Protein AF-A0A426ZXL7-F1 (afdb_monomer)

Foldseek 3Di:
DDDDDDDDDDPPPDPPDDPPPPPPPDDPPPPDPDAQPEEDEDVQAVVQLVVCVVPPPPPDPDWDKDWDFDDDPSYTYTYHMDTDDDDDDVPPDDDD

Sequence (96 aa):
MGRAASREPVSRKNPNRPPRTDLMAVLQFFTPSSPIVSARLHPVVLFNICDCYVRRPDQADRVIGTLLGFVSDGVVEIKNSYAVPHNESADQVRPQ

Mean predicted aligned error: 16.26 Å

Secondary structure (DSSP, 8-state):
--------------TT------S--S------SS---EEEE-HHHHHHHHHHHHTS-TT-S---EEEEEEEETTEEEEEEEEEPP----TT-----

InterPro domains:
  IPR000555 JAB1/MPN/MOV34 metalloenzyme domain [PF01398] (38-93)
  IPR037518 MPN domain [PS50249] (39-96)

Radius of gyration: 26.86 Å; Cα contacts (8 Å, |Δi|>4): 81; chains: 1; bounding box: 64×70×41 Å

Organism: Ensete ventricosum (NCBI:txid4639)

Nearest PDB structures (foldseek):
  8ppl-assembly1_I4  TM=9.032E-01  e=9.800E-05  Homo sapiens
  8ppl-assembly1_I8  TM=8.053E-01  e=2.466E-02  Homo sapiens
  4o8x-assembly1_A  TM=8.541E-01  e=7.868E-02  Saccharomyces cerevisiae S288C
  4ocl-assembly2_D  TM=8.503E-01  e=1.107E-01  Saccharomyces cerevisiae S288C
  5w83-assembly1_A  TM=8.303E-01  e=1.454E-01  Saccharomyces cerevisiae S288C

Solvent-accessible surface area (backbone atoms only — not comparable to full-atom values): 6686 Å² total; per-residue (Å²): 140,82,81,90,77,82,79,78,80,82,77,79,77,65,90,80,65,72,77,84,82,83,79,76,85,76,78,76,70,80,74,65,97,47,73,78,78,48,76,47,74,39,69,66,30,56,51,46,53,53,52,52,58,72,70,46,59,92,90,50,93,73,80,53,65,48,80,40,66,52,75,54,97,32,32,36,43,37,64,40,56,47,79,48,96,76,81,84,61,92,80,78,74,77,85,129

pLDDT: mean 75.0, std 20.09, range [36.22, 98.38]

Structure (mmCIF, N/CA/C/O backbone):
data_AF-A0A426ZXL7-F1
#
_entry.id   AF-A0A426ZXL7-F1
#
loop_
_atom_site.group_PDB
_atom_site.id
_atom_site.type_symbol
_atom_site.label_atom_id
_atom_site.label_alt_id
_atom_site.label_comp_id
_atom_site.label_asym_id
_atom_site.label_entity_id
_atom_site.label_seq_id
_atom_site.pdbx_PDB_ins_code
_atom_site.Cartn_x
_atom_site.Cartn_y
_atom_site.Cartn_z
_atom_site.occupancy
_atom_site.B_iso_or_equiv
_atom_site.auth_seq_id
_atom_site.auth_comp_id
_atom_site.auth_asym_id
_atom_site.auth_atom_id
_atom_site.pdbx_PDB_model_num
ATOM 1 N N . MET A 1 1 ? 51.999 -53.799 21.988 1.00 42.38 1 MET A N 1
ATOM 2 C CA . MET A 1 1 ? 52.754 -52.632 21.470 1.00 42.38 1 MET A CA 1
ATOM 3 C C . MET A 1 1 ? 52.726 -52.694 19.945 1.00 42.38 1 MET A C 1
ATOM 5 O O . MET A 1 1 ? 53.041 -53.750 19.441 1.00 42.38 1 MET A O 1
ATOM 9 N N . GLY A 1 2 ? 52.351 -51.705 19.137 1.00 47.59 2 GLY A N 1
ATOM 10 C CA . GLY A 1 2 ? 51.956 -50.321 19.368 1.00 47.59 2 GLY A CA 1
ATOM 11 C C . GLY A 1 2 ? 51.444 -49.720 18.042 1.00 47.59 2 GLY A C 1
ATOM 12 O O . GLY A 1 2 ? 52.098 -49.832 17.016 1.00 47.59 2 GLY A O 1
ATOM 13 N N . ARG A 1 3 ? 50.228 -49.171 18.115 1.00 43.94 3 ARG A N 1
ATOM 14 C CA . ARG A 1 3 ? 49.489 -48.216 17.261 1.00 43.94 3 ARG A CA 1
ATOM 15 C C . ARG A 1 3 ? 50.027 -47.857 15.859 1.00 43.94 3 ARG A C 1
ATOM 17 O O . ARG A 1 3 ? 51.028 -47.163 15.724 1.00 43.94 3 ARG A O 1
ATOM 24 N N . ALA A 1 4 ? 49.216 -48.162 14.840 1.00 52.03 4 ALA A N 1
ATOM 25 C CA . ALA A 1 4 ? 49.228 -47.486 13.545 1.00 52.03 4 ALA A CA 1
ATOM 26 C C . ALA A 1 4 ? 48.753 -46.030 13.716 1.00 52.03 4 ALA A C 1
ATOM 28 O O . ALA A 1 4 ? 47.613 -45.785 14.109 1.00 52.03 4 ALA A O 1
ATOM 29 N N . ALA A 1 5 ? 49.633 -45.063 13.455 1.00 57.44 5 ALA A N 1
ATOM 30 C CA . ALA A 1 5 ? 49.287 -43.648 13.420 1.00 57.44 5 ALA A CA 1
ATOM 31 C C . ALA A 1 5 ? 48.953 -43.252 11.976 1.00 57.44 5 ALA A C 1
ATOM 33 O O . ALA A 1 5 ? 49.840 -43.116 11.133 1.00 57.44 5 ALA A 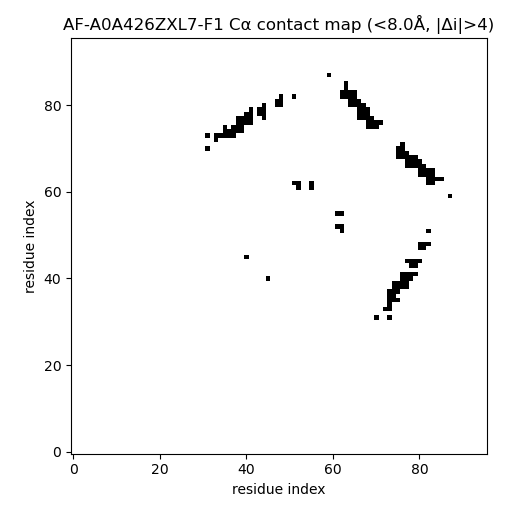O 1
ATOM 34 N N . SER A 1 6 ? 47.655 -43.098 11.715 1.00 53.06 6 SER A N 1
ATOM 35 C CA . SER A 1 6 ? 47.103 -42.458 10.522 1.00 53.06 6 SER A CA 1
ATOM 36 C C . SER A 1 6 ? 47.759 -41.087 10.323 1.00 53.06 6 SER A C 1
ATOM 38 O O . SER A 1 6 ? 47.678 -40.226 11.200 1.00 53.06 6 SER A O 1
ATOM 40 N N . ARG A 1 7 ? 48.453 -40.880 9.199 1.00 51.25 7 ARG A N 1
ATOM 41 C CA . ARG A 1 7 ? 48.922 -39.551 8.787 1.00 51.25 7 ARG A CA 1
ATOM 42 C C . ARG A 1 7 ? 47.844 -38.925 7.907 1.00 51.25 7 ARG A C 1
ATOM 44 O O . ARG A 1 7 ? 47.757 -39.229 6.723 1.00 51.25 7 ARG A O 1
ATOM 51 N N . GLU A 1 8 ? 47.037 -38.062 8.513 1.00 56.59 8 GLU A N 1
ATOM 52 C CA . GLU A 1 8 ? 46.127 -37.137 7.828 1.00 56.59 8 GLU A CA 1
ATOM 53 C C . GLU A 1 8 ? 46.900 -36.297 6.788 1.00 56.59 8 GLU A C 1
ATOM 55 O O . GLU A 1 8 ? 47.978 -35.773 7.105 1.00 56.59 8 GLU A O 1
ATOM 60 N N . PRO A 1 9 ? 46.401 -36.129 5.550 1.00 51.91 9 PRO A N 1
ATOM 61 C CA . PRO A 1 9 ? 47.056 -35.273 4.576 1.00 51.91 9 PRO A CA 1
ATOM 62 C C . PRO A 1 9 ? 46.857 -33.802 4.962 1.00 51.91 9 PRO A C 1
ATOM 64 O O . PRO A 1 9 ? 45.741 -33.285 4.986 1.00 51.91 9 PRO A O 1
ATOM 67 N N . VAL A 1 10 ? 47.960 -33.097 5.229 1.00 60.72 10 VAL A N 1
ATOM 68 C CA . VAL A 1 10 ? 47.979 -31.638 5.400 1.00 60.72 10 VAL A CA 1
ATOM 69 C C . VAL A 1 10 ? 47.469 -30.983 4.113 1.00 60.72 10 VAL A C 1
ATOM 71 O O . VAL A 1 10 ? 48.182 -30.871 3.115 1.00 60.72 10 VAL A O 1
ATOM 74 N N . SER A 1 11 ? 46.210 -30.546 4.141 1.00 59.50 11 SER A N 1
ATOM 75 C CA . SER A 1 11 ? 45.597 -29.728 3.098 1.00 59.50 11 SER A CA 1
ATOM 76 C C . SER A 1 11 ? 46.333 -28.387 3.022 1.00 59.50 11 SER A C 1
ATOM 78 O O . SER A 1 11 ? 46.069 -27.473 3.806 1.00 59.50 11 SER A O 1
ATOM 80 N N . ARG A 1 12 ? 47.283 -28.264 2.083 1.00 56.41 12 ARG A N 1
ATOM 81 C CA . ARG A 1 12 ? 47.977 -27.005 1.771 1.00 56.41 12 ARG A CA 1
ATOM 82 C C . ARG A 1 12 ? 46.940 -25.949 1.381 1.00 56.41 12 ARG A C 1
ATOM 84 O O . ARG A 1 12 ? 46.425 -25.944 0.264 1.00 56.41 12 ARG A O 1
ATOM 91 N N . LYS A 1 13 ? 46.622 -25.047 2.310 1.00 58.59 13 LYS A N 1
ATOM 92 C CA . LYS A 1 13 ? 45.765 -23.884 2.064 1.00 58.59 13 LYS A CA 1
ATOM 93 C C . LYS A 1 13 ? 46.506 -22.957 1.096 1.00 58.59 13 LYS A C 1
ATOM 95 O O . LYS A 1 13 ? 47.469 -22.306 1.482 1.00 58.59 13 LYS A O 1
ATOM 100 N N . ASN A 1 14 ? 46.096 -22.960 -0.172 1.00 60.81 14 ASN A N 1
ATOM 101 C CA . ASN A 1 14 ? 46.658 -22.078 -1.192 1.00 60.81 14 ASN A CA 1
ATOM 102 C C . ASN A 1 14 ? 46.385 -20.609 -0.792 1.00 60.81 14 ASN A C 1
ATOM 104 O O . ASN A 1 14 ? 45.209 -20.250 -0.663 1.00 60.81 14 ASN A O 1
ATOM 108 N N . PRO A 1 15 ? 47.421 -19.772 -0.584 1.00 63.88 15 PRO A N 1
ATOM 109 C CA . PRO A 1 15 ? 47.267 -18.392 -0.118 1.00 63.88 15 PRO A CA 1
ATOM 110 C C . PRO A 1 15 ? 46.590 -17.464 -1.139 1.00 63.88 15 PRO A C 1
ATOM 112 O O . PRO A 1 15 ? 46.178 -16.373 -0.769 1.00 63.88 15 PRO A O 1
ATOM 115 N N . ASN A 1 16 ? 46.414 -17.908 -2.389 1.00 63.12 16 ASN A N 1
ATOM 116 C CA . ASN A 1 16 ? 45.815 -17.114 -3.465 1.00 63.12 16 ASN A CA 1
ATOM 117 C C . ASN A 1 16 ? 44.380 -17.531 -3.822 1.00 63.12 16 ASN A C 1
ATOM 119 O O . ASN A 1 16 ? 43.915 -17.245 -4.924 1.00 63.12 16 ASN A O 1
ATOM 123 N N . ARG A 1 17 ? 43.654 -18.237 -2.942 1.00 53.91 17 ARG A N 1
ATOM 124 C CA . ARG A 1 17 ? 42.227 -18.481 -3.196 1.00 53.91 17 ARG A CA 1
ATOM 125 C C . ARG A 1 17 ? 41.479 -17.150 -2.992 1.00 53.91 17 ARG A C 1
ATOM 127 O O . ARG A 1 17 ? 41.473 -16.676 -1.855 1.00 53.91 17 ARG A O 1
ATOM 134 N N . PRO A 1 18 ? 40.853 -16.551 -4.029 1.00 61.22 18 PRO A N 1
ATOM 135 C CA . PRO A 1 18 ? 40.024 -15.369 -3.823 1.00 61.22 18 PRO A CA 1
ATOM 136 C C . PRO A 1 18 ? 38.929 -15.723 -2.808 1.00 61.22 18 PRO A C 1
ATOM 138 O O . PRO A 1 18 ? 38.462 -16.873 -2.798 1.00 61.22 18 PRO A O 1
ATOM 141 N N . PRO A 1 19 ? 38.552 -14.794 -1.913 1.00 57.84 19 PRO A N 1
ATOM 142 C CA . PRO A 1 19 ? 37.492 -15.059 -0.956 1.00 57.84 19 PRO A CA 1
ATOM 143 C C . PRO A 1 19 ? 36.260 -15.521 -1.736 1.00 57.84 19 PRO A C 1
ATOM 145 O O . PRO A 1 19 ? 35.858 -14.876 -2.700 1.00 57.84 19 PRO A O 1
ATOM 148 N N . ARG A 1 20 ? 35.676 -16.664 -1.351 1.00 56.91 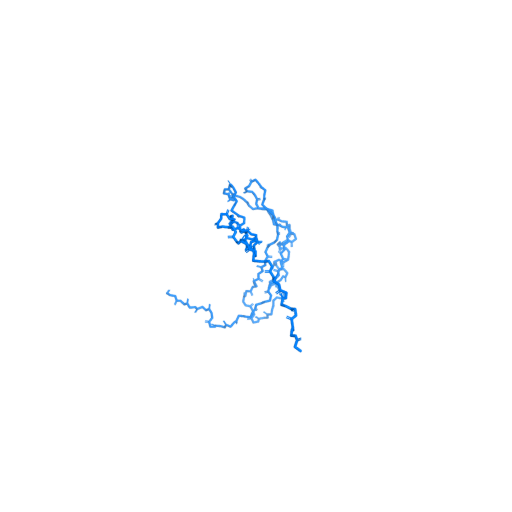20 ARG A N 1
ATOM 149 C CA . ARG A 1 20 ? 34.325 -17.021 -1.791 1.00 56.91 20 ARG A CA 1
ATOM 150 C C . ARG A 1 20 ? 33.390 -15.969 -1.203 1.00 56.91 20 ARG A C 1
ATOM 152 O O . ARG A 1 20 ? 32.933 -16.106 -0.072 1.00 56.91 20 ARG A O 1
ATOM 159 N N . THR A 1 21 ? 33.183 -14.886 -1.936 1.00 52.22 21 THR A N 1
ATOM 160 C CA . THR A 1 21 ? 32.242 -13.814 -1.620 1.00 52.22 21 THR A CA 1
ATOM 161 C C . THR A 1 21 ? 30.830 -14.266 -1.983 1.00 52.22 21 THR A C 1
ATOM 163 O O . THR A 1 21 ? 30.181 -13.658 -2.820 1.00 52.22 21 THR A O 1
ATOM 166 N N . ASP A 1 22 ? 30.365 -15.348 -1.359 1.00 53.72 22 ASP A N 1
ATOM 167 C CA . ASP A 1 22 ? 28.989 -15.860 -1.480 1.00 53.72 22 ASP A CA 1
ATOM 168 C C . ASP A 1 22 ? 28.191 -15.596 -0.192 1.00 53.72 22 ASP A C 1
ATOM 170 O O . ASP A 1 22 ? 27.420 -16.428 0.272 1.00 53.72 22 ASP A O 1
ATOM 174 N N . LEU A 1 23 ? 28.406 -14.440 0.445 1.00 49.44 23 LEU A N 1
ATOM 175 C CA . LEU A 1 23 ? 27.692 -14.060 1.676 1.00 49.44 23 LEU A CA 1
ATOM 176 C C . LEU A 1 23 ? 27.165 -12.616 1.683 1.00 49.44 23 LEU A C 1
ATOM 178 O O . LEU A 1 23 ? 26.710 -12.142 2.716 1.00 49.44 23 LEU A O 1
ATOM 182 N N . MET A 1 24 ? 27.164 -11.923 0.540 1.00 42.28 24 MET A N 1
ATOM 183 C CA . MET A 1 24 ? 26.617 -10.558 0.410 1.00 42.28 24 MET A CA 1
ATOM 184 C C . MET A 1 24 ? 25.340 -10.517 -0.449 1.00 42.28 24 MET A C 1
ATOM 186 O O . MET A 1 24 ? 25.058 -9.521 -1.105 1.00 42.28 24 MET A O 1
ATOM 190 N N . ALA A 1 25 ? 24.567 -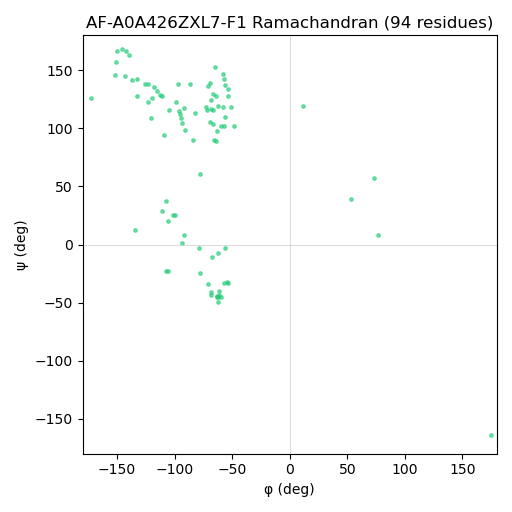11.606 -0.474 1.00 47.19 25 ALA A N 1
ATOM 191 C CA . ALA A 1 25 ? 23.302 -11.695 -1.213 1.00 47.19 25 ALA A CA 1
ATOM 192 C C . ALA A 1 25 ? 22.066 -11.497 -0.317 1.00 47.19 25 ALA A C 1
ATOM 194 O O . ALA A 1 25 ? 20.986 -11.998 -0.620 1.00 47.19 25 ALA A O 1
ATOM 195 N N . VAL A 1 26 ? 22.204 -10.786 0.803 1.00 49.09 26 VAL A N 1
ATOM 196 C CA . VAL A 1 26 ? 21.073 -10.471 1.680 1.00 49.09 26 VAL A CA 1
ATOM 197 C C . VAL A 1 26 ? 20.974 -8.953 1.769 1.00 49.09 26 VAL A C 1
ATOM 199 O O . VAL A 1 26 ? 21.834 -8.311 2.358 1.00 49.09 26 VAL A O 1
ATOM 202 N N . LEU A 1 27 ? 19.932 -8.409 1.130 1.00 46.94 27 LEU A N 1
ATOM 203 C CA . LEU A 1 27 ? 19.616 -6.981 0.958 1.00 46.94 27 LEU A CA 1
ATOM 204 C C . LEU A 1 27 ? 20.504 -6.227 -0.047 1.00 46.94 27 LEU A C 1
ATOM 206 O O . LEU A 1 27 ? 21.061 -5.173 0.253 1.00 46.94 27 LEU A O 1
ATOM 210 N N . GLN A 1 28 ? 20.547 -6.697 -1.297 1.00 51.41 28 GLN A N 1
ATOM 211 C CA . GLN A 1 28 ? 20.739 -5.760 -2.406 1.00 51.41 28 GLN A CA 1
ATOM 212 C C . GLN A 1 28 ? 19.500 -4.857 -2.461 1.00 51.41 28 GLN A C 1
ATOM 214 O O . GLN A 1 28 ? 18.500 -5.186 -3.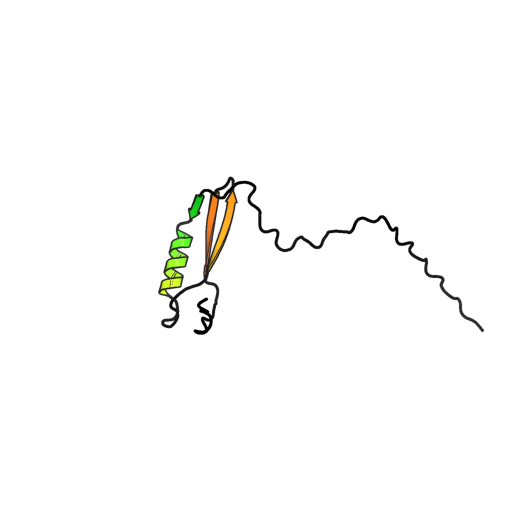098 1.00 51.41 28 GLN A O 1
ATOM 219 N N . PHE A 1 29 ? 19.538 -3.733 -1.741 1.00 55.59 29 PHE A N 1
ATOM 220 C CA . PHE A 1 29 ? 18.665 -2.608 -2.043 1.00 55.59 29 PHE A CA 1
ATOM 221 C C . PHE A 1 29 ? 18.941 -2.262 -3.501 1.00 55.59 29 PHE A C 1
ATOM 223 O O . PHE A 1 29 ? 20.053 -1.848 -3.820 1.00 55.59 29 PHE A O 1
ATOM 230 N N . PHE A 1 30 ? 17.975 -2.538 -4.379 1.00 55.03 30 PHE A N 1
ATOM 231 C CA . PHE A 1 30 ? 18.039 -2.188 -5.791 1.00 55.03 30 PHE A CA 1
ATOM 232 C C . PHE A 1 30 ? 18.449 -0.719 -5.883 1.00 55.03 30 PHE A C 1
ATOM 234 O O . PHE A 1 30 ? 17.631 0.160 -5.629 1.00 55.03 30 PHE A O 1
ATOM 241 N N . THR A 1 31 ? 19.712 -0.443 -6.199 1.00 55.94 31 THR A N 1
ATOM 242 C CA . THR A 1 31 ? 20.125 0.871 -6.672 1.00 55.94 31 THR A CA 1
ATOM 243 C C . THR A 1 31 ? 19.497 0.985 -8.050 1.00 55.94 31 THR A C 1
ATOM 245 O O . THR A 1 31 ? 19.928 0.274 -8.963 1.00 55.94 31 THR A O 1
ATOM 248 N N . PRO A 1 32 ? 18.425 1.779 -8.221 1.00 58.81 32 PRO A N 1
ATOM 249 C CA . PRO A 1 32 ? 17.816 1.878 -9.527 1.00 58.81 32 PRO A CA 1
ATOM 250 C C . PRO A 1 32 ? 18.864 2.513 -10.448 1.00 58.81 32 PRO A C 1
ATOM 252 O O . PRO A 1 32 ? 19.451 3.545 -10.126 1.00 58.81 32 PRO A O 1
ATOM 255 N N . SER A 1 33 ? 19.140 1.874 -11.585 1.00 64.25 33 SER A N 1
ATOM 256 C CA . SER A 1 33 ? 20.102 2.361 -12.586 1.00 64.25 33 SER A CA 1
ATOM 257 C C . SER A 1 33 ? 19.699 3.710 -13.196 1.00 64.25 33 SER A C 1
ATOM 259 O O . SER A 1 33 ? 20.445 4.302 -13.972 1.00 64.25 33 SER A O 1
ATOM 261 N N . SER A 1 34 ? 18.501 4.193 -12.876 1.00 65.38 34 SER A N 1
ATOM 262 C CA . SER A 1 34 ? 17.932 5.463 -13.303 1.00 65.38 34 SER A CA 1
ATOM 263 C C . SER A 1 34 ? 17.124 6.052 -12.143 1.00 65.38 34 SER A C 1
ATOM 265 O O . SER A 1 34 ? 16.524 5.284 -11.388 1.00 65.38 34 SER A O 1
ATOM 267 N N . PRO A 1 35 ? 17.096 7.385 -11.958 1.00 75.25 35 PRO A N 1
ATOM 268 C CA . PRO A 1 35 ? 16.290 7.995 -10.906 1.00 75.25 35 PRO A CA 1
ATOM 269 C C . PRO A 1 35 ? 14.827 7.570 -11.069 1.00 75.25 35 PRO A C 1
ATOM 271 O O . PRO A 1 35 ? 14.311 7.532 -12.183 1.00 75.25 35 PRO A O 1
ATOM 274 N N . ILE A 1 36 ? 14.158 7.229 -9.967 1.00 70.00 36 ILE A N 1
ATOM 275 C CA . ILE A 1 36 ? 12.711 7.008 -9.988 1.00 70.00 36 ILE A CA 1
ATOM 276 C C . ILE A 1 36 ? 12.058 8.366 -10.244 1.00 70.00 36 ILE A C 1
ATOM 278 O O . ILE A 1 36 ? 12.195 9.275 -9.428 1.00 70.00 36 ILE A O 1
ATOM 282 N N . VAL A 1 37 ? 11.361 8.506 -11.370 1.00 82.31 37 VAL A N 1
ATOM 283 C CA . VAL A 1 37 ? 10.761 9.785 -11.792 1.00 82.31 37 VAL A CA 1
ATOM 284 C C . VAL A 1 37 ? 9.244 9.780 -11.602 1.00 82.31 37 VAL A C 1
ATOM 286 O O . VAL A 1 37 ? 8.634 10.837 -11.461 1.00 82.31 37 VAL A O 1
ATOM 289 N N . SER A 1 38 ? 8.611 8.603 -11.563 1.00 91.56 38 SER A N 1
ATOM 290 C CA . SER A 1 38 ? 7.160 8.494 -11.376 1.00 91.56 38 SER A CA 1
ATOM 291 C C . SER A 1 38 ? 6.740 7.197 -10.680 1.00 91.56 38 SER A C 1
ATOM 293 O O . SER A 1 38 ? 7.454 6.193 -10.698 1.00 91.56 38 SER A O 1
ATOM 295 N N . ALA A 1 39 ? 5.559 7.220 -10.062 1.00 95.00 39 ALA A N 1
ATOM 296 C CA . ALA A 1 39 ? 4.930 6.056 -9.451 1.00 95.00 39 ALA A CA 1
ATOM 297 C C . ALA A 1 39 ? 3.513 5.876 -10.005 1.00 95.00 39 ALA A C 1
ATOM 299 O O . ALA A 1 39 ? 2.760 6.838 -10.161 1.00 95.00 39 ALA A O 1
ATOM 300 N N . ARG A 1 40 ? 3.150 4.628 -10.290 1.00 96.00 40 ARG A N 1
ATOM 301 C CA . ARG A 1 40 ? 1.822 4.213 -10.742 1.00 96.00 40 ARG A CA 1
ATOM 302 C C . ARG A 1 40 ? 1.221 3.312 -9.685 1.00 96.00 40 ARG A C 1
ATOM 304 O O . ARG A 1 40 ? 1.869 2.376 -9.224 1.00 96.00 40 ARG A O 1
ATOM 311 N N . LEU A 1 41 ? -0.024 3.578 -9.325 1.00 97.69 41 LEU A N 1
ATOM 312 C CA . LEU A 1 41 ? -0.683 2.890 -8.228 1.00 97.69 41 LEU A CA 1
ATOM 313 C C . LEU A 1 41 ? -1.925 2.162 -8.741 1.00 97.69 41 LEU A C 1
ATOM 315 O O . LEU A 1 41 ? -2.785 2.767 -9.382 1.00 97.69 41 LEU A O 1
ATOM 319 N N . HIS A 1 42 ? -2.018 0.859 -8.478 1.00 98.00 42 HIS A N 1
ATOM 320 C CA . HIS A 1 42 ? -3.241 0.112 -8.759 1.00 98.00 42 HIS A CA 1
ATOM 321 C C . HIS A 1 42 ? -4.361 0.550 -7.798 1.00 98.00 42 HIS A C 1
ATOM 323 O O . HIS A 1 42 ? -4.100 0.663 -6.600 1.00 98.00 42 HIS A O 1
ATOM 329 N N . PRO A 1 43 ? -5.619 0.708 -8.255 1.00 98.19 43 PRO A N 1
ATOM 330 C CA . PRO A 1 43 ? -6.725 1.163 -7.403 1.00 98.19 43 PRO A CA 1
ATOM 331 C C . PRO A 1 43 ? -6.921 0.343 -6.121 1.00 98.19 43 PRO A C 1
ATOM 333 O O . PRO A 1 43 ? -7.252 0.902 -5.080 1.00 98.19 43 PRO A O 1
ATOM 336 N N . VAL A 1 44 ? -6.649 -0.968 -6.173 1.00 97.94 44 VAL A N 1
ATOM 337 C CA . VAL A 1 44 ? -6.711 -1.865 -5.004 1.00 97.94 44 VAL A CA 1
ATOM 338 C C . VAL A 1 44 ? -5.849 -1.375 -3.839 1.00 97.94 44 VAL A C 1
ATOM 340 O O . VAL A 1 44 ? -6.224 -1.542 -2.688 1.00 97.94 44 VAL A O 1
ATOM 343 N N . VAL A 1 45 ? -4.728 -0.710 -4.120 1.00 98.38 45 VAL A N 1
ATOM 344 C CA . VAL A 1 45 ? -3.814 -0.187 -3.101 1.00 98.38 45 VAL A CA 1
ATOM 345 C C . VAL A 1 45 ? -4.463 0.963 -2.332 1.00 98.38 45 VAL A C 1
ATOM 347 O O . VAL A 1 45 ? -4.404 0.978 -1.107 1.00 98.38 45 VAL A O 1
ATOM 350 N N . LEU A 1 46 ? -5.138 1.894 -3.021 1.00 97.69 46 LEU A N 1
ATOM 351 C CA . LEU A 1 46 ? -5.884 2.966 -2.347 1.00 97.69 46 LEU A CA 1
ATOM 352 C C . LEU A 1 46 ? -7.006 2.390 -1.493 1.00 97.69 46 LEU A C 1
ATOM 354 O O . LEU A 1 46 ? -7.151 2.786 -0.340 1.00 97.69 46 LEU A O 1
ATOM 358 N N . PHE A 1 47 ? -7.764 1.436 -2.041 1.00 97.88 47 PHE A N 1
ATOM 359 C CA . PHE A 1 47 ? -8.836 0.789 -1.294 1.00 97.88 47 PHE A CA 1
ATOM 360 C C . PHE A 1 47 ? -8.305 0.098 -0.042 1.00 97.88 47 PHE A C 1
ATOM 362 O O . PHE A 1 47 ? -8.850 0.327 1.030 1.00 97.88 47 PHE A O 1
ATOM 369 N N . ASN A 1 48 ? -7.203 -0.647 -0.143 1.00 97.50 48 ASN A N 1
ATOM 370 C CA . ASN A 1 48 ? -6.580 -1.295 1.007 1.00 97.50 48 ASN A CA 1
ATOM 371 C C . ASN A 1 48 ? -6.105 -0.274 2.053 1.00 97.50 48 ASN A C 1
ATOM 373 O O . ASN A 1 48 ? -6.336 -0.476 3.240 1.00 97.50 48 ASN A O 1
ATOM 377 N N . ILE A 1 49 ? -5.474 0.833 1.639 1.00 97.62 49 ILE A N 1
ATOM 378 C CA . ILE A 1 49 ? -5.013 1.882 2.564 1.00 97.62 49 ILE A CA 1
ATOM 379 C C . ILE A 1 49 ? -6.198 2.518 3.302 1.00 97.62 49 ILE A C 1
ATOM 381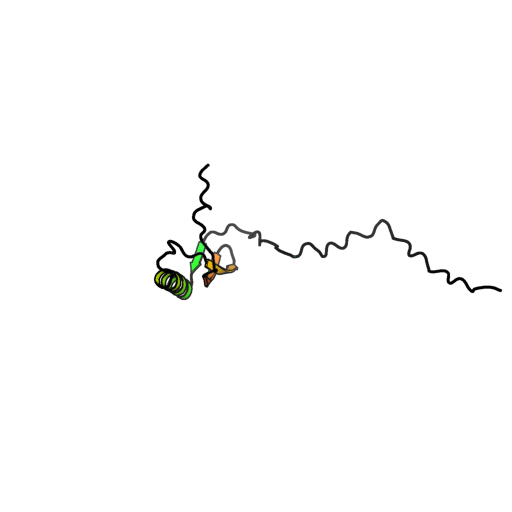 O O . ILE A 1 49 ? -6.172 2.619 4.530 1.00 97.62 49 ILE A O 1
ATOM 385 N N . CYS A 1 50 ? -7.243 2.919 2.576 1.00 97.25 50 CYS A N 1
ATOM 386 C CA . CYS A 1 50 ? -8.436 3.522 3.169 1.00 97.25 50 CYS A CA 1
ATOM 387 C C . CYS A 1 50 ? -9.165 2.545 4.100 1.00 97.25 50 CYS A C 1
ATOM 389 O O . CYS A 1 50 ? -9.541 2.915 5.209 1.00 97.25 50 CYS A O 1
ATOM 391 N N . ASP A 1 51 ? -9.322 1.295 3.674 1.00 96.69 51 ASP A N 1
ATOM 392 C CA . ASP A 1 51 ? -9.975 0.235 4.439 1.00 96.69 51 ASP A CA 1
ATOM 393 C C . ASP A 1 51 ? -9.209 -0.084 5.734 1.00 96.69 51 ASP A C 1
ATOM 395 O O . ASP A 1 51 ? -9.791 -0.130 6.819 1.00 96.69 51 ASP A O 1
ATOM 399 N N . CYS A 1 52 ? -7.880 -0.205 5.660 1.00 95.62 52 CYS A N 1
ATOM 400 C CA . CYS A 1 52 ? -7.035 -0.356 6.843 1.00 95.62 52 CYS A CA 1
ATOM 401 C C . CYS A 1 52 ? -7.135 0.849 7.788 1.00 95.62 52 CYS A C 1
ATOM 403 O O . CYS A 1 52 ? -7.170 0.654 9.001 1.00 95.62 52 CYS A O 1
ATOM 405 N N . TYR A 1 53 ? -7.198 2.075 7.261 1.00 95.06 53 TYR A N 1
ATOM 406 C CA . TYR A 1 53 ? -7.321 3.278 8.086 1.00 95.06 53 TYR A CA 1
ATOM 407 C C . TYR A 1 53 ? -8.681 3.374 8.789 1.00 95.0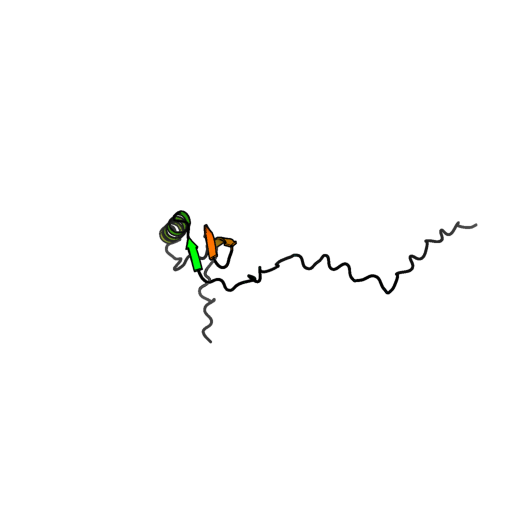6 53 TYR A C 1
ATOM 409 O O . TYR A 1 53 ? -8.731 3.738 9.962 1.00 95.06 53 TYR A O 1
ATOM 417 N N . VAL A 1 54 ? -9.781 3.031 8.116 1.00 95.06 54 VAL A N 1
ATOM 418 C CA . VAL A 1 54 ? -11.132 3.075 8.707 1.00 95.06 54 VAL A CA 1
ATOM 419 C C . VAL A 1 54 ? -11.330 1.981 9.755 1.00 95.06 54 VAL A C 1
ATOM 421 O O . VAL A 1 54 ? -12.013 2.211 10.746 1.00 95.06 54 VAL A O 1
ATOM 424 N N . ARG A 1 55 ? -10.720 0.805 9.568 1.00 94.00 55 ARG A N 1
ATOM 425 C CA . ARG A 1 55 ? -10.832 -0.324 10.509 1.00 94.00 55 ARG A CA 1
ATOM 426 C C . ARG A 1 55 ? -9.739 -0.362 11.579 1.00 94.00 55 ARG A C 1
ATOM 428 O O . ARG A 1 55 ? -9.616 -1.368 12.279 1.00 94.00 55 ARG A O 1
ATOM 435 N N . ARG A 1 56 ? -8.904 0.675 11.676 1.00 92.88 56 ARG A N 1
ATOM 436 C CA . ARG A 1 56 ? -7.876 0.746 12.721 1.00 92.88 56 ARG A CA 1
ATOM 437 C C . ARG A 1 56 ? -8.540 0.832 14.107 1.00 92.88 56 ARG A C 1
ATOM 439 O O . ARG A 1 56 ? -9.658 1.331 14.196 1.00 92.88 56 ARG A O 1
ATOM 446 N N . PRO A 1 57 ? -7.877 0.370 15.179 1.00 89.12 57 PRO A N 1
ATOM 447 C CA . PRO A 1 57 ? -8.393 0.542 16.535 1.00 89.12 57 PRO A CA 1
ATOM 448 C C . PRO A 1 57 ? -8.609 2.023 16.873 1.00 89.12 57 PRO A C 1
ATOM 450 O O . PRO A 1 57 ? -7.812 2.852 16.443 1.00 89.12 57 PRO A O 1
ATOM 453 N N . ASP A 1 58 ? -9.622 2.352 17.678 1.00 87.62 58 ASP A N 1
ATOM 454 C CA . ASP A 1 58 ? -9.974 3.750 17.995 1.00 87.62 58 ASP A CA 1
ATOM 455 C C . ASP A 1 58 ? -8.809 4.541 18.616 1.00 87.62 58 ASP A C 1
ATOM 457 O O . ASP A 1 58 ? -8.654 5.729 18.350 1.00 87.62 58 ASP A O 1
ATOM 461 N N . GLN A 1 59 ? -7.954 3.876 19.401 1.00 84.94 59 GLN A N 1
ATOM 462 C CA . GLN A 1 59 ? -6.751 4.468 19.999 1.00 84.94 59 GLN A CA 1
ATOM 463 C C . GLN A 1 59 ? -5.546 4.603 19.048 1.00 84.94 59 GLN A C 1
ATOM 465 O O . GLN A 1 59 ? -4.490 5.064 19.474 1.00 84.94 59 GLN A O 1
ATOM 470 N N . ALA A 1 60 ? -5.643 4.137 17.801 1.00 85.50 60 ALA A N 1
ATOM 471 C CA . ALA A 1 60 ? -4.554 4.227 16.834 1.00 85.50 60 ALA A CA 1
ATOM 472 C C . ALA A 1 60 ? -4.739 5.464 15.948 1.00 85.50 60 ALA A C 1
ATOM 474 O O . ALA A 1 60 ? -5.659 5.519 15.135 1.00 85.50 60 ALA A O 1
ATOM 475 N N . ASP A 1 61 ? -3.838 6.441 16.037 1.00 88.00 61 ASP A N 1
ATOM 476 C CA . ASP A 1 61 ? -3.925 7.663 15.223 1.00 88.00 61 ASP A CA 1
ATOM 477 C C . ASP A 1 61 ? -3.454 7.455 13.776 1.00 88.00 61 ASP A C 1
ATOM 479 O O . ASP A 1 61 ? -3.883 8.160 12.856 1.00 88.00 61 ASP A O 1
ATOM 483 N N . ARG A 1 62 ? -2.591 6.458 13.549 1.00 89.81 62 ARG A N 1
ATOM 484 C CA . ARG A 1 62 ? -2.022 6.135 12.236 1.00 89.81 62 ARG A CA 1
ATOM 485 C C . ARG A 1 62 ? -1.949 4.629 11.992 1.00 89.81 62 ARG A C 1
ATOM 487 O O . ARG A 1 62 ? -2.058 3.819 12.904 1.00 89.81 62 ARG A O 1
ATOM 494 N N . VAL A 1 63 ? -1.789 4.263 10.721 1.00 92.06 63 VAL A N 1
ATOM 495 C CA . VAL A 1 63 ? -1.586 2.882 10.273 1.00 92.06 63 VAL A CA 1
ATOM 496 C C . VAL A 1 63 ? -0.285 2.817 9.491 1.00 92.06 63 VAL A C 1
ATOM 498 O O . VAL A 1 63 ? -0.127 3.509 8.488 1.00 92.06 63 VAL A O 1
ATOM 501 N N . ILE A 1 64 ? 0.640 1.969 9.929 1.00 92.88 64 ILE A N 1
ATOM 502 C CA . ILE A 1 64 ? 1.859 1.658 9.185 1.00 92.88 64 ILE A CA 1
ATOM 503 C C . ILE A 1 64 ? 1.572 0.517 8.215 1.00 92.88 64 ILE A C 1
ATOM 505 O O . ILE A 1 64 ? 0.896 -0.452 8.558 1.00 92.88 64 ILE A O 1
ATOM 509 N N . GLY A 1 65 ? 2.096 0.623 6.997 1.00 94.06 65 GLY A N 1
ATOM 510 C CA . GLY A 1 65 ? 1.927 -0.391 5.967 1.00 94.06 65 GLY A CA 1
ATOM 511 C C . GLY A 1 65 ? 3.146 -0.542 5.069 1.00 94.06 65 GLY A C 1
ATOM 512 O O . GLY A 1 65 ? 4.071 0.268 5.088 1.00 94.06 65 GLY A O 1
ATOM 513 N N . THR A 1 66 ? 3.137 -1.604 4.273 1.00 95.44 66 THR A N 1
ATOM 514 C CA . THR A 1 66 ? 4.160 -1.914 3.272 1.00 95.44 66 THR A CA 1
ATOM 515 C C . THR A 1 66 ? 3.530 -1.922 1.889 1.00 95.44 66 THR A C 1
ATOM 517 O O . THR A 1 66 ? 2.466 -2.508 1.699 1.00 95.44 66 THR A O 1
ATOM 520 N N . LEU A 1 67 ? 4.202 -1.293 0.924 1.00 97.06 67 LEU A N 1
ATOM 521 C CA . LEU A 1 67 ? 3.822 -1.289 -0.487 1.00 97.06 67 LEU A CA 1
ATOM 522 C C . LEU A 1 67 ? 4.615 -2.356 -1.241 1.00 97.06 67 LEU A C 1
ATOM 524 O O . LEU A 1 67 ? 5.816 -2.510 -1.022 1.00 97.06 67 LEU A O 1
ATOM 528 N N . LEU A 1 68 ? 3.943 -3.084 -2.130 1.00 96.56 68 LEU A N 1
ATOM 529 C CA . LEU A 1 68 ? 4.546 -4.145 -2.929 1.00 96.56 68 LEU A CA 1
ATOM 530 C C . LEU A 1 68 ? 4.340 -3.874 -4.413 1.00 96.56 68 LEU A C 1
ATOM 532 O O . LEU A 1 68 ? 3.262 -3.467 -4.859 1.00 96.56 68 LEU A O 1
ATOM 536 N N . GLY A 1 69 ? 5.393 -4.127 -5.180 1.00 95.25 69 GLY A N 1
ATOM 537 C CA . GLY A 1 69 ? 5.463 -3.757 -6.579 1.00 95.25 69 GLY A CA 1
ATOM 538 C C . GLY A 1 69 ? 6.825 -4.054 -7.185 1.00 95.25 69 GLY A C 1
ATOM 539 O O . GLY A 1 69 ? 7.623 -4.794 -6.611 1.00 95.25 69 GLY A O 1
ATOM 540 N N . PHE A 1 70 ? 7.088 -3.454 -8.338 1.00 93.06 70 PHE A N 1
ATOM 541 C CA . PHE A 1 70 ? 8.392 -3.508 -8.993 1.00 93.06 70 PHE A CA 1
ATOM 542 C C . PHE A 1 70 ? 8.719 -2.170 -9.643 1.00 93.06 70 PHE A C 1
ATOM 544 O O . PHE A 1 70 ? 7.858 -1.304 -9.804 1.00 93.06 70 PHE A O 1
ATOM 551 N N . VAL A 1 71 ? 9.984 -2.016 -10.015 1.00 92.00 71 VAL A N 1
ATOM 552 C CA . VAL A 1 71 ? 10.489 -0.842 -10.720 1.00 92.00 71 VAL A CA 1
ATOM 553 C C . VAL A 1 71 ? 10.848 -1.263 -12.141 1.00 92.00 71 VAL A C 1
ATOM 555 O O . VAL A 1 71 ? 11.588 -2.228 -12.313 1.00 92.00 71 VAL A O 1
ATOM 558 N N . SER A 1 72 ? 10.330 -0.551 -13.141 1.00 88.56 72 SER A N 1
ATOM 559 C CA . SER A 1 72 ? 10.707 -0.705 -14.552 1.00 88.56 72 SER A CA 1
ATOM 560 C C . SER A 1 72 ? 10.949 0.674 -15.140 1.00 88.56 72 SER A C 1
ATOM 562 O O . SER A 1 72 ? 10.102 1.552 -14.996 1.00 88.56 72 SER A O 1
ATOM 564 N N . ASP A 1 73 ? 12.104 0.878 -15.771 1.00 87.50 73 ASP A N 1
ATOM 565 C CA . ASP A 1 73 ? 12.389 2.076 -16.576 1.00 87.50 73 ASP A CA 1
ATOM 566 C C . ASP A 1 73 ? 12.155 3.416 -15.844 1.00 87.50 73 ASP A C 1
ATOM 568 O O . ASP A 1 73 ? 11.635 4.378 -16.406 1.00 87.50 73 ASP A O 1
ATOM 572 N N . GLY A 1 74 ? 12.5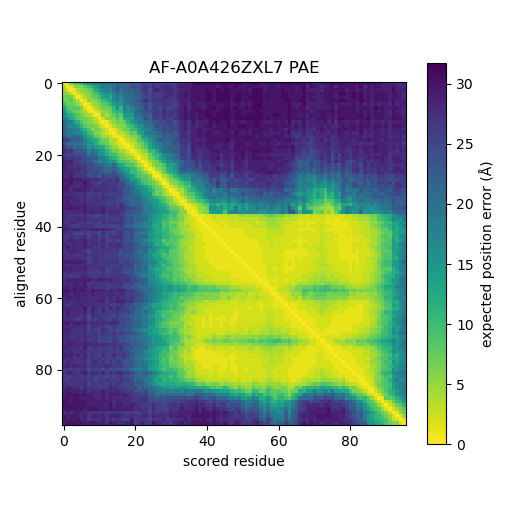03 3.487 -14.553 1.00 86.81 74 GLY A N 1
ATOM 573 C CA . GLY A 1 74 ? 12.315 4.696 -13.733 1.00 86.81 74 GLY A CA 1
ATOM 574 C C . GLY A 1 74 ? 10.874 4.941 -13.263 1.00 86.81 74 GLY A C 1
ATOM 575 O O . GLY A 1 74 ? 10.591 5.989 -12.673 1.00 86.81 74 GLY A O 1
ATOM 576 N N . VAL A 1 75 ? 9.974 3.977 -13.479 1.00 91.38 75 VAL A N 1
ATOM 577 C CA . VAL A 1 75 ? 8.589 3.978 -12.999 1.00 91.38 75 VAL A CA 1
ATOM 578 C C . VAL A 1 75 ? 8.401 2.884 -11.949 1.00 91.38 75 VAL A C 1
ATOM 580 O O . VAL A 1 75 ? 8.722 1.718 -12.183 1.00 91.38 75 VAL A O 1
ATOM 583 N N . VAL A 1 76 ? 7.850 3.240 -10.788 1.00 94.81 76 VAL A N 1
ATOM 584 C CA . VAL A 1 76 ? 7.466 2.261 -9.757 1.00 94.81 76 VAL A CA 1
ATOM 585 C C . VAL A 1 76 ? 6.013 1.858 -9.968 1.00 94.81 76 VAL A C 1
ATOM 587 O O . VAL A 1 76 ? 5.120 2.694 -9.847 1.00 94.81 76 VAL A O 1
ATOM 590 N N . GLU A 1 77 ? 5.754 0.583 -10.243 1.00 96.06 77 GLU A N 1
ATOM 591 C CA . GLU A 1 77 ? 4.397 0.037 -10.278 1.00 96.06 77 GLU A CA 1
ATOM 592 C C . GLU A 1 77 ? 4.039 -0.588 -8.932 1.00 96.06 77 GLU A C 1
ATOM 594 O O . GLU A 1 77 ? 4.534 -1.658 -8.576 1.00 96.06 77 GLU A O 1
ATOM 599 N N . ILE A 1 78 ? 3.141 0.063 -8.196 1.00 97.75 78 ILE A N 1
ATOM 600 C CA . ILE A 1 78 ? 2.661 -0.380 -6.888 1.00 97.75 78 ILE A CA 1
ATOM 601 C C . ILE A 1 78 ? 1.364 -1.156 -7.098 1.00 97.75 78 ILE A C 1
ATOM 603 O O . ILE A 1 78 ? 0.344 -0.597 -7.514 1.00 97.75 78 ILE A O 1
ATOM 607 N N . LYS A 1 79 ? 1.413 -2.462 -6.829 1.00 97.88 79 LYS A N 1
ATOM 608 C CA . LYS A 1 79 ? 0.326 -3.404 -7.136 1.00 97.88 79 LYS A CA 1
ATOM 609 C C . LYS A 1 79 ? -0.426 -3.881 -5.904 1.00 97.88 79 LYS A C 1
ATOM 611 O O . LYS A 1 79 ? -1.569 -4.306 -6.040 1.00 97.88 79 LYS A O 1
ATOM 616 N N . ASN A 1 80 ? 0.188 -3.815 -4.724 1.00 97.81 80 ASN A N 1
ATOM 617 C CA . ASN A 1 80 ? -0.463 -4.221 -3.484 1.00 97.81 80 ASN A CA 1
ATOM 618 C C . ASN A 1 80 ? 0.055 -3.446 -2.264 1.00 97.81 80 ASN A C 1
ATOM 620 O O . ASN A 1 80 ? 1.095 -2.786 -2.327 1.00 97.81 80 ASN A O 1
ATOM 624 N N . SER A 1 81 ? -0.667 -3.551 -1.152 1.00 98.06 81 SER A N 1
ATOM 625 C CA . SER A 1 81 ? -0.284 -2.993 0.140 1.00 98.06 81 SER A CA 1
ATOM 626 C C . SER A 1 81 ? -0.871 -3.789 1.298 1.00 98.06 81 SER A C 1
ATOM 628 O O . SER A 1 81 ? -2.013 -4.242 1.213 1.00 98.06 81 SER A O 1
ATOM 630 N N . TYR A 1 82 ? -0.127 -3.877 2.399 1.00 96.31 82 TYR A N 1
ATOM 631 C CA . TYR A 1 82 ? -0.582 -4.517 3.636 1.00 96.31 82 TYR A CA 1
ATOM 632 C C . TYR A 1 82 ? -0.293 -3.631 4.842 1.00 96.31 82 TYR A C 1
ATOM 634 O O . TYR A 1 82 ? 0.765 -3.006 4.903 1.00 96.31 82 TYR A O 1
ATOM 642 N N . ALA A 1 83 ? -1.208 -3.607 5.812 1.00 93.62 83 ALA A N 1
ATOM 643 C CA . ALA A 1 83 ? -0.936 -3.015 7.114 1.00 93.62 83 ALA A CA 1
ATOM 644 C C . ALA A 1 83 ? 0.050 -3.894 7.894 1.00 93.62 83 ALA A C 1
ATOM 646 O O . ALA A 1 83 ? -0.076 -5.119 7.925 1.00 93.62 83 ALA A O 1
ATOM 647 N N . VAL A 1 84 ? 1.023 -3.255 8.532 1.00 91.50 84 VAL A N 1
ATOM 648 C CA . VAL A 1 84 ? 1.999 -3.902 9.402 1.00 91.50 84 VAL A CA 1
ATOM 649 C C . VAL A 1 84 ? 1.538 -3.702 10.847 1.00 91.50 84 VAL A C 1
ATOM 651 O O . VAL A 1 84 ? 1.365 -2.553 11.270 1.00 91.50 84 VAL A O 1
ATOM 654 N N . PRO A 1 85 ? 1.327 -4.782 11.623 1.00 83.31 85 PRO A N 1
ATOM 655 C CA . PRO A 1 85 ? 1.037 -4.667 13.045 1.00 83.31 85 PRO A CA 1
ATOM 656 C C . PRO A 1 85 ? 2.170 -3.916 13.747 1.00 83.31 85 PRO A C 1
ATOM 658 O O . PRO A 1 85 ? 3.320 -4.351 13.733 1.00 83.31 85 PRO A O 1
ATOM 661 N N . HIS A 1 86 ? 1.845 -2.775 14.342 1.00 76.75 86 HIS A N 1
ATOM 662 C CA . HIS A 1 86 ? 2.778 -1.943 15.089 1.00 76.75 86 HIS A CA 1
ATOM 663 C C . HIS A 1 86 ? 2.070 -1.470 16.358 1.00 76.75 86 HIS A C 1
ATOM 665 O O . HIS A 1 86 ? 0.867 -1.212 16.342 1.00 76.75 86 HIS A O 1
ATOM 671 N N . ASN A 1 87 ? 2.806 -1.418 17.465 1.00 68.56 87 ASN A N 1
ATOM 672 C CA . ASN A 1 87 ? 2.298 -0.889 18.722 1.00 68.56 87 ASN A CA 1
ATOM 673 C C . ASN A 1 87 ? 2.903 0.494 18.929 1.00 68.56 87 ASN A C 1
ATOM 675 O O . ASN A 1 87 ? 4.124 0.626 19.047 1.00 68.56 87 ASN A O 1
ATOM 679 N N . GLU A 1 88 ? 2.062 1.519 18.937 1.00 64.69 88 GLU A N 1
ATOM 680 C CA . GLU A 1 88 ? 2.517 2.882 19.176 1.00 64.69 88 GLU A CA 1
ATOM 681 C C . GLU A 1 88 ? 2.611 3.108 20.676 1.00 64.69 88 GLU A C 1
ATOM 683 O O . GLU A 1 88 ? 1.656 3.507 21.334 1.00 64.69 88 GLU A O 1
ATOM 688 N N . SER A 1 89 ? 3.780 2.828 21.243 1.00 58.72 89 SER A N 1
ATOM 689 C CA . SER A 1 89 ? 4.100 3.352 22.564 1.00 58.72 89 SER A CA 1
ATOM 690 C C . SER A 1 89 ? 4.265 4.868 22.426 1.00 58.72 89 SER A C 1
ATOM 692 O O . SER A 1 89 ? 5.091 5.321 21.632 1.00 58.72 89 SER A O 1
ATOM 694 N N . ALA A 1 90 ? 3.518 5.650 23.209 1.00 54.81 90 ALA A N 1
ATOM 695 C CA . ALA A 1 90 ? 3.524 7.120 23.205 1.00 54.81 90 ALA A CA 1
ATOM 696 C C . ALA A 1 90 ? 4.909 7.781 23.451 1.00 54.81 90 ALA A C 1
ATOM 698 O O . ALA A 1 90 ? 5.033 8.996 23.362 1.00 54.81 90 ALA A O 1
ATOM 699 N N . ASP A 1 91 ? 5.957 6.996 23.712 1.00 53.34 91 ASP A N 1
ATOM 700 C CA . ASP A 1 91 ? 7.322 7.433 24.039 1.00 53.34 91 ASP A CA 1
ATOM 701 C C . ASP A 1 91 ? 8.282 7.532 22.835 1.00 53.34 91 ASP A C 1
ATOM 703 O O . ASP A 1 91 ? 9.465 7.838 22.993 1.00 53.34 91 ASP A O 1
ATOM 707 N N . GLN A 1 92 ? 7.817 7.251 21.613 1.00 50.38 92 GLN A N 1
ATOM 708 C CA . GLN A 1 92 ? 8.678 7.207 20.421 1.00 50.38 92 GLN A CA 1
ATOM 709 C C . GLN A 1 92 ? 8.604 8.457 19.529 1.00 50.38 92 GLN A C 1
ATOM 711 O O . GLN A 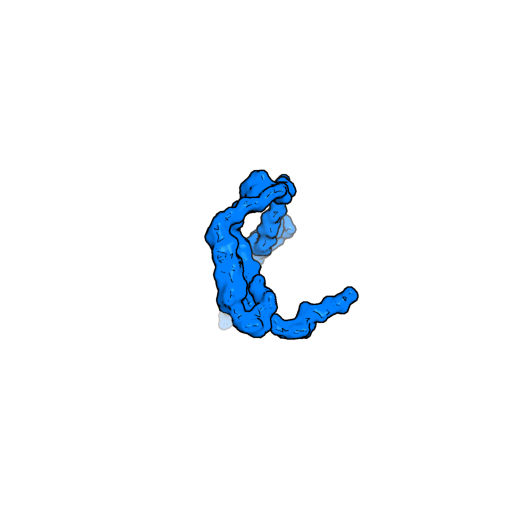1 92 ? 8.926 8.397 18.345 1.00 50.38 92 GLN A O 1
ATOM 716 N N . VAL A 1 93 ? 8.249 9.610 20.100 1.00 51.50 93 VAL A N 1
ATOM 717 C CA . VAL A 1 93 ? 8.560 10.921 19.515 1.00 51.50 93 VAL A CA 1
ATOM 718 C C . VAL A 1 93 ? 9.619 11.557 20.405 1.00 51.50 93 VAL A C 1
ATOM 720 O O . VAL A 1 93 ? 9.294 12.177 21.409 1.00 51.50 93 VAL A O 1
ATOM 723 N N . ARG A 1 94 ? 10.902 11.389 20.065 1.00 36.22 94 ARG A N 1
ATOM 724 C CA . ARG A 1 94 ? 11.935 12.299 20.577 1.00 36.22 94 ARG A CA 1
ATOM 725 C C . ARG A 1 94 ? 11.924 13.533 19.675 1.00 36.22 94 ARG A C 1
ATOM 727 O O . ARG A 1 94 ? 12.299 13.389 18.511 1.00 36.22 94 ARG A O 1
ATOM 734 N N . PRO A 1 95 ? 11.535 14.722 20.155 1.00 51.41 95 PRO A N 1
ATOM 735 C CA . PRO A 1 95 ? 11.971 15.948 19.511 1.00 51.41 95 PRO A CA 1
ATOM 736 C C . PRO A 1 95 ? 13.491 16.054 19.723 1.00 51.41 95 PRO A C 1
ATOM 738 O O . PRO A 1 95 ? 13.963 15.875 20.849 1.00 51.41 95 PRO A O 1
ATOM 741 N N . GLN A 1 96 ? 14.251 16.290 18.653 1.00 45.03 96 GLN A N 1
ATOM 742 C CA . GLN A 1 96 ? 15.514 17.024 18.767 1.00 45.03 96 GLN A CA 1
ATOM 743 C C . GLN A 1 96 ? 15.223 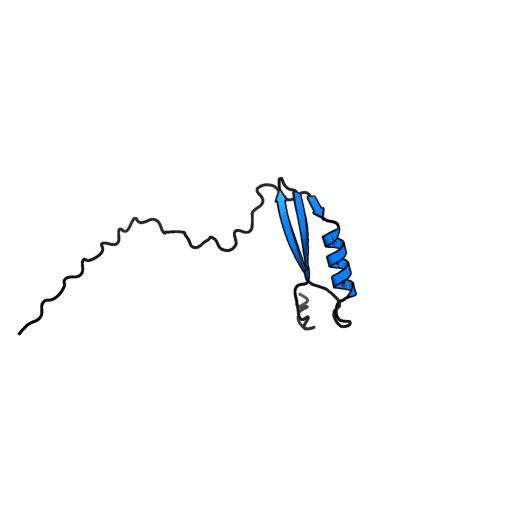18.496 18.511 1.00 45.03 96 GLN A C 1
ATOM 745 O O . GLN A 1 96 ? 14.422 18.761 17.585 1.00 45.03 96 GLN A O 1
#